Protein AF-A0A3M2AX68-F1 (afdb_monomer)

Nearest PDB structures (foldseek):
  5dsg-assembly3_B  TM=4.602E-01  e=1.885E+00  Homo sapiens
  5cxv-assembly1_A  TM=4.745E-01  e=4.794E+00  Homo sapiens

Secondary structure (DSSP, 8-state):
-HHHHHHHHHHHHHHGGGGG-S--HHHHHHHHHHHHHHHH-HHHHHHHHHTTHHHHHHHHHHHHIIIIIHHHIIIIIIHHH--PPPP-------SS-----HHHHTTTTGGG-

Structure (mmCIF, N/CA/C/O backbone):
data_AF-A0A3M2AX68-F1
#
_entry.id   AF-A0A3M2AX68-F1
#
loop_
_atom_site.group_PDB
_atom_site.id
_atom_site.type_symbol
_atom_site.label_atom_id
_atom_site.label_alt_id
_atom_site.label_comp_id
_atom_site.label_asym_id
_atom_site.label_entity_id
_atom_site.label_seq_id
_atom_site.pdbx_PDB_ins_code
_atom_site.Cartn_x
_atom_site.Cartn_y
_atom_site.Cartn_z
_atom_site.occupancy
_atom_site.B_iso_or_equiv
_atom_site.auth_seq_id
_atom_site.auth_comp_id
_atom_site.auth_asym_id
_atom_site.auth_atom_id
_atom_site.pdbx_PDB_model_num
ATOM 1 N N . MET A 1 1 ? -10.374 4.023 40.340 1.00 65.56 1 MET A N 1
ATOM 2 C CA . MET A 1 1 ? -9.749 4.718 39.189 1.00 65.56 1 MET A CA 1
ATOM 3 C C . MET A 1 1 ? -8.920 3.794 38.295 1.00 65.56 1 MET A C 1
ATOM 5 O O . MET A 1 1 ? -9.240 3.722 37.121 1.00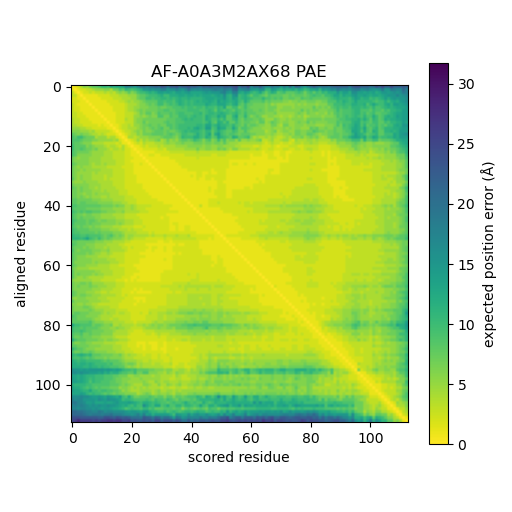 65.56 1 MET A O 1
ATOM 9 N N . LYS A 1 2 ? -7.939 3.021 38.803 1.00 83.31 2 LYS A N 1
ATOM 10 C CA . LYS A 1 2 ? -7.115 2.100 37.973 1.00 83.31 2 LYS A CA 1
ATOM 11 C C . LYS A 1 2 ? -7.924 1.149 37.069 1.00 83.31 2 LYS A C 1
ATOM 13 O O . LYS A 1 2 ? -7.587 0.991 35.906 1.00 83.31 2 LYS A O 1
ATOM 1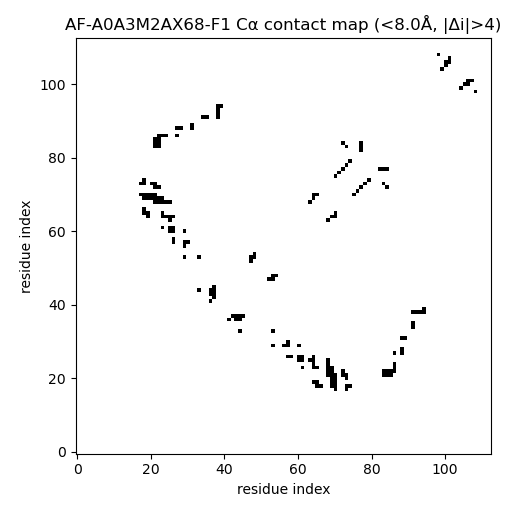8 N N . LYS A 1 3 ? -9.021 0.573 37.581 1.00 91.25 3 LYS A N 1
ATOM 19 C CA . LYS A 1 3 ? -9.912 -0.307 36.799 1.00 91.25 3 LYS A CA 1
ATOM 20 C C . LYS A 1 3 ? -10.620 0.417 35.646 1.00 91.25 3 LYS A C 1
ATOM 22 O O . LYS A 1 3 ? -10.792 -0.176 34.597 1.00 91.25 3 LYS A O 1
ATOM 27 N N . ILE A 1 4 ? -10.988 1.688 35.833 1.00 91.69 4 ILE A N 1
ATOM 28 C CA . ILE A 1 4 ? -11.642 2.508 34.799 1.00 91.69 4 ILE A CA 1
ATOM 29 C C . ILE A 1 4 ? -10.632 2.862 33.703 1.00 91.69 4 ILE A C 1
ATOM 31 O O . ILE A 1 4 ? -10.934 2.695 32.531 1.00 91.69 4 ILE A O 1
ATOM 35 N N . LEU A 1 5 ? -9.413 3.261 34.082 1.00 92.69 5 LEU A N 1
ATOM 36 C CA . LEU A 1 5 ? -8.315 3.506 33.137 1.00 92.69 5 LEU A CA 1
ATOM 37 C C . LEU A 1 5 ? -7.990 2.272 32.289 1.00 92.69 5 LEU A C 1
ATOM 39 O O . LEU A 1 5 ? -7.831 2.393 31.080 1.00 92.69 5 LEU A O 1
ATOM 43 N N . LEU A 1 6 ? -7.940 1.089 32.909 1.00 95.31 6 LEU A N 1
ATOM 44 C CA . LEU A 1 6 ? -7.731 -0.167 32.188 1.00 95.31 6 LEU A CA 1
ATOM 45 C C . LEU A 1 6 ? -8.857 -0.425 31.176 1.00 95.31 6 LEU A C 1
ATOM 47 O O . LEU A 1 6 ? -8.587 -0.793 30.042 1.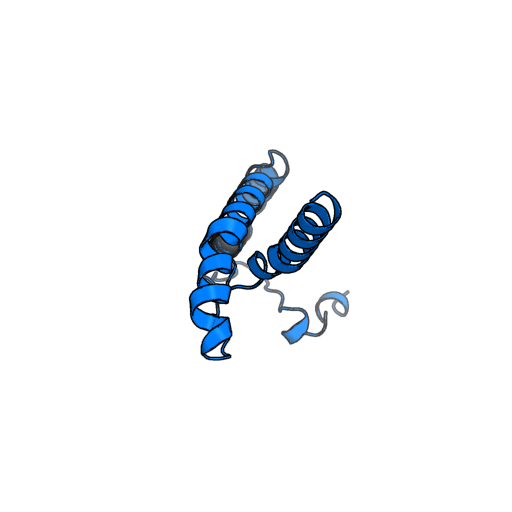00 95.31 6 LEU A O 1
ATOM 51 N N . LEU A 1 7 ? -10.111 -0.205 31.575 1.00 94.56 7 LEU A N 1
ATOM 52 C CA . LEU A 1 7 ? -11.279 -0.434 30.722 1.00 94.56 7 LEU A CA 1
ATOM 53 C C . LEU A 1 7 ? -11.297 0.518 29.520 1.00 94.56 7 LEU A C 1
ATOM 55 O O . LEU A 1 7 ? -11.534 0.081 28.399 1.00 94.56 7 LEU A O 1
ATOM 59 N N . VAL A 1 8 ? -10.968 1.794 29.737 1.00 93.56 8 VAL A N 1
ATOM 60 C CA . VAL A 1 8 ? -10.816 2.784 28.659 1.00 93.56 8 VAL A CA 1
ATOM 61 C C . VAL A 1 8 ? -9.684 2.392 27.709 1.00 93.56 8 VAL A C 1
ATOM 63 O O . VAL A 1 8 ? -9.876 2.434 26.499 1.00 93.56 8 VAL A O 1
ATOM 66 N N . ALA A 1 9 ? -8.534 1.955 28.231 1.00 92.19 9 ALA A N 1
ATOM 67 C CA . ALA A 1 9 ? -7.415 1.513 27.401 1.00 92.19 9 ALA A CA 1
ATOM 68 C C . ALA A 1 9 ? -7.764 0.272 26.560 1.00 92.19 9 ALA A C 1
ATOM 70 O O . ALA A 1 9 ? -7.426 0.221 25.382 1.00 92.19 9 ALA A O 1
ATOM 71 N N . VAL A 1 10 ? -8.480 -0.699 27.138 1.00 92.69 10 VAL A N 1
ATOM 72 C CA . VAL A 1 10 ? -8.948 -1.891 26.414 1.00 92.69 10 VAL A CA 1
ATOM 73 C C . VAL A 1 10 ? -9.945 -1.508 25.323 1.00 92.69 10 VAL A C 1
ATOM 75 O O . VAL A 1 10 ? -9.799 -1.967 24.197 1.00 92.69 10 VAL A O 1
ATOM 78 N N . MET A 1 11 ? -10.920 -0.640 25.609 1.00 90.12 11 MET A N 1
ATOM 79 C CA . MET A 1 11 ? -11.868 -0.196 24.581 1.00 90.12 11 MET A CA 1
ATOM 80 C C . MET A 1 11 ? -11.177 0.582 23.460 1.00 90.12 11 MET A C 1
ATOM 82 O O . MET A 1 11 ? -11.452 0.321 22.295 1.00 90.12 11 MET A O 1
ATOM 86 N N . ALA A 1 12 ? -10.244 1.479 23.785 1.00 86.75 12 ALA A N 1
ATOM 87 C CA . ALA A 1 12 ? -9.460 2.183 22.774 1.00 86.75 12 ALA A CA 1
ATOM 88 C C . ALA A 1 12 ? -8.664 1.199 21.899 1.00 86.75 12 ALA A C 1
ATOM 90 O O . ALA A 1 12 ? -8.707 1.297 20.677 1.00 86.75 12 ALA A O 1
ATOM 91 N N . ALA A 1 13 ? -8.015 0.199 22.503 1.00 87.25 13 ALA A N 1
ATOM 92 C CA . ALA A 1 13 ? -7.277 -0.830 21.771 1.00 87.25 13 ALA A CA 1
ATOM 93 C C . ALA A 1 13 ? -8.170 -1.686 20.857 1.00 87.25 13 ALA A C 1
ATOM 95 O O . ALA A 1 13 ? -7.725 -2.087 19.788 1.00 87.25 13 ALA A O 1
ATOM 96 N N . LEU A 1 14 ? -9.419 -1.947 21.253 1.00 87.12 14 LEU A N 1
ATOM 97 C CA . LEU A 1 14 ? -10.387 -2.692 20.442 1.00 87.12 14 LEU A CA 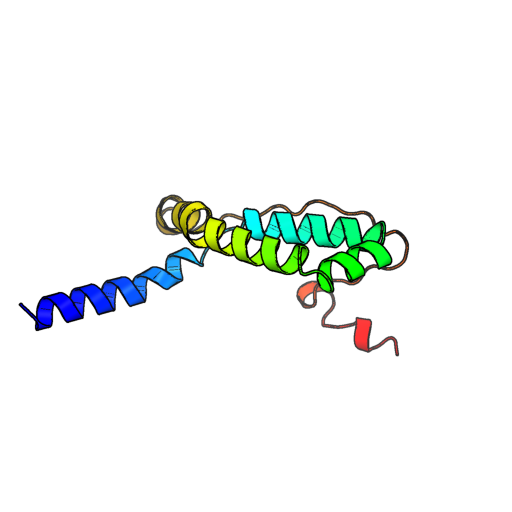1
ATOM 98 C C . LEU A 1 14 ? -10.972 -1.864 19.290 1.00 87.12 14 LEU A C 1
ATOM 100 O O . LEU A 1 14 ? -11.428 -2.444 18.310 1.00 87.12 14 LEU A O 1
ATOM 104 N N . LEU A 1 15 ? -10.959 -0.533 19.399 1.00 85.62 15 LEU A N 1
ATOM 105 C CA . LEU A 1 15 ? -11.476 0.368 18.369 1.00 85.62 15 LEU A CA 1
ATOM 106 C C . LEU A 1 15 ? -10.404 0.767 17.352 1.00 85.62 15 LEU A C 1
ATOM 108 O O . LEU A 1 15 ? -10.742 0.979 16.196 1.00 85.62 15 LEU A O 1
ATOM 112 N N . LEU A 1 16 ? -9.122 0.806 17.724 1.00 81.44 16 LEU A N 1
ATOM 113 C CA . LEU A 1 16 ? -8.029 1.141 16.797 1.00 81.44 16 LEU A CA 1
ATOM 114 C C . LEU A 1 16 ? -8.018 0.322 15.485 1.00 81.44 16 LEU A C 1
ATOM 116 O O . LEU A 1 16 ? -7.787 0.929 14.443 1.00 81.44 16 LEU A O 1
ATOM 120 N N . PRO A 1 17 ? -8.300 -0.999 15.466 1.00 82.31 17 PRO A N 1
ATOM 121 C CA . PRO A 1 17 ? -8.313 -1.779 14.227 1.00 82.31 17 PRO A CA 1
ATOM 122 C C . PRO A 1 17 ? -9.364 -1.333 13.207 1.00 82.31 17 PRO A C 1
ATOM 124 O O . PRO A 1 17 ? -9.192 -1.583 12.022 1.00 82.31 17 PRO A O 1
ATOM 127 N N . SER A 1 18 ? -10.441 -0.670 13.635 1.00 81.25 18 SER A N 1
ATOM 128 C CA . SER A 1 18 ? -11.456 -0.144 12.709 1.00 81.25 18 SER A CA 1
ATOM 129 C C . SER A 1 18 ? -10.926 0.981 11.819 1.00 81.25 18 SER A C 1
ATOM 131 O O . SER A 1 18 ? -11.425 1.173 10.721 1.00 81.25 18 SER A O 1
ATOM 133 N N . CYS A 1 19 ? -9.875 1.680 12.256 1.00 84.12 19 CYS A N 1
ATOM 134 C CA . CYS A 1 19 ? -9.183 2.661 11.433 1.00 84.12 19 CYS A CA 1
ATOM 135 C C . CYS A 1 19 ? -8.335 2.001 10.337 1.00 84.12 19 CYS A C 1
ATOM 137 O O . CYS A 1 19 ? -7.758 2.701 9.529 1.00 84.12 19 CYS A O 1
ATOM 139 N N . ALA A 1 20 ? -8.230 0.669 10.315 1.00 88.75 20 ALA A N 1
ATOM 140 C CA . ALA A 1 20 ? -7.656 -0.085 9.206 1.00 88.75 20 ALA A CA 1
ATOM 141 C C . ALA A 1 20 ? -8.737 -0.648 8.264 1.00 88.75 20 ALA A C 1
ATOM 143 O O . ALA A 1 20 ? -8.433 -1.503 7.439 1.00 88.75 20 ALA A O 1
ATOM 144 N N . ALA A 1 21 ? -10.002 -0.246 8.414 1.00 90.88 21 ALA A N 1
ATOM 145 C CA . ALA A 1 21 ? -11.058 -0.558 7.461 1.00 90.88 21 ALA A CA 1
ATOM 146 C C . ALA A 1 21 ? -11.296 0.670 6.581 1.00 90.88 21 ALA A C 1
ATOM 148 O O . ALA A 1 21 ? -11.539 1.750 7.107 1.00 90.88 21 ALA A O 1
ATOM 149 N N . GLY A 1 22 ? -11.236 0.519 5.260 1.00 92.75 22 GLY A N 1
ATOM 150 C CA . GLY A 1 22 ? -11.484 1.635 4.357 1.00 92.75 22 GLY A CA 1
ATOM 151 C C . GLY A 1 22 ? -10.937 1.426 2.947 1.00 92.75 22 GLY A C 1
ATOM 152 O O . GLY A 1 22 ? -10.559 0.310 2.562 1.00 92.75 22 GLY A O 1
ATOM 153 N N . PRO A 1 23 ? -10.933 2.495 2.135 1.00 95.56 23 PRO A N 1
ATOM 154 C CA . PRO A 1 23 ? -10.473 2.437 0.761 1.00 95.56 23 PRO A CA 1
ATOM 155 C C . PRO A 1 23 ? -8.945 2.428 0.623 1.00 95.56 23 PRO A C 1
ATOM 157 O O . PRO A 1 23 ? -8.487 2.229 -0.500 1.00 95.56 23 PRO A O 1
ATOM 160 N N . HIS A 1 24 ? -8.155 2.627 1.686 1.00 97.44 24 HIS A N 1
ATOM 161 C CA . HIS A 1 24 ? -6.684 2.606 1.641 1.00 97.44 24 HIS A CA 1
ATOM 162 C C . HIS A 1 24 ? -6.104 3.436 0.484 1.00 97.44 24 HIS A C 1
ATOM 164 O O . HIS A 1 24 ? -5.260 2.967 -0.287 1.00 97.44 24 HIS A O 1
ATOM 170 N N . GLN A 1 25 ? -6.657 4.631 0.273 1.00 97.50 25 GLN A N 1
ATOM 171 C CA . GLN A 1 25 ? -6.442 5.401 -0.948 1.00 97.50 25 GLN A CA 1
ATOM 172 C C . GLN A 1 25 ? -4.957 5.685 -1.192 1.00 97.50 25 GLN A C 1
ATOM 174 O O . GLN A 1 25 ? -4.489 5.576 -2.326 1.00 97.50 25 GLN A O 1
ATOM 179 N N . LEU A 1 26 ? -4.209 6.055 -0.151 1.00 97.94 26 LEU A N 1
ATOM 180 C CA . LEU A 1 26 ? -2.800 6.410 -0.282 1.00 97.94 26 LEU A CA 1
ATOM 181 C C . LEU A 1 26 ? -1.967 5.181 -0.632 1.00 97.94 26 LEU A C 1
ATOM 183 O O . LEU A 1 26 ? -1.166 5.230 -1.563 1.00 97.94 26 LEU A O 1
ATOM 187 N N . GLN A 1 27 ? -2.152 4.076 0.086 1.00 98.00 27 GLN A N 1
ATOM 188 C CA . GLN A 1 27 ? -1.397 2.852 -0.140 1.00 98.00 27 GLN A CA 1
ATOM 189 C C . GLN A 1 27 ? -1.703 2.277 -1.523 1.00 98.00 27 GLN A C 1
ATOM 191 O O . GLN A 1 27 ? -0.768 1.939 -2.245 1.00 98.00 27 GLN A O 1
ATOM 196 N N . ARG A 1 28 ? -2.978 2.246 -1.933 1.00 97.94 28 ARG A N 1
ATOM 197 C CA . ARG A 1 28 ? -3.370 1.774 -3.270 1.00 97.94 28 ARG A CA 1
ATOM 198 C C . ARG A 1 28 ? -2.846 2.679 -4.386 1.00 97.94 28 ARG A C 1
ATOM 200 O O . ARG A 1 28 ? -2.484 2.180 -5.441 1.00 97.94 28 ARG A O 1
ATOM 207 N N . THR A 1 29 ? -2.704 3.983 -4.135 1.00 98.31 29 THR A N 1
ATOM 208 C CA . THR A 1 29 ? -2.017 4.896 -5.068 1.00 98.31 29 THR A CA 1
ATOM 209 C C . THR A 1 29 ? -0.538 4.526 -5.225 1.00 98.31 29 THR A C 1
ATOM 211 O O . THR A 1 29 ? -0.000 4.565 -6.329 1.00 98.31 29 THR A O 1
ATOM 214 N N . VAL A 1 30 ? 0.141 4.150 -4.134 1.00 98.31 30 VAL A N 1
ATOM 215 C CA . VAL A 1 30 ? 1.527 3.661 -4.209 1.00 98.31 30 VAL A CA 1
ATOM 216 C C . VAL A 1 30 ? 1.595 2.312 -4.930 1.00 98.31 30 VAL A C 1
ATOM 218 O O . VAL A 1 30 ? 2.540 2.097 -5.683 1.00 98.31 30 VAL A O 1
ATOM 221 N N . ASP A 1 31 ? 0.617 1.424 -4.733 1.00 97.88 31 ASP A N 1
ATOM 222 C CA . ASP A 1 31 ? 0.525 0.154 -5.465 1.00 97.88 31 ASP A CA 1
ATOM 223 C C . ASP A 1 31 ? 0.329 0.372 -6.975 1.00 97.88 31 ASP A C 1
ATOM 225 O O . ASP A 1 31 ? 0.984 -0.296 -7.773 1.00 97.88 31 ASP A O 1
ATOM 229 N N . ASP A 1 32 ? -0.500 1.339 -7.373 1.00 97.94 32 ASP A N 1
ATOM 230 C CA . ASP A 1 32 ? -0.712 1.696 -8.781 1.00 97.94 32 ASP A CA 1
ATOM 231 C C . ASP A 1 32 ? 0.559 2.276 -9.421 1.00 97.94 32 ASP A C 1
ATOM 233 O O . ASP A 1 32 ? 0.932 1.879 -10.524 1.00 97.94 32 ASP A O 1
ATOM 237 N N . TRP A 1 33 ? 1.271 3.161 -8.711 1.00 98.00 33 TRP A N 1
ATOM 238 C CA . TRP A 1 33 ? 2.564 3.694 -9.162 1.00 98.00 33 TRP A CA 1
ATOM 239 C C . TRP A 1 33 ? 3.635 2.603 -9.289 1.00 98.00 33 TRP A C 1
ATOM 241 O O . TRP A 1 33 ? 4.399 2.575 -10.253 1.00 98.00 33 TRP A O 1
ATOM 251 N N . ASP A 1 34 ? 3.702 1.699 -8.313 1.00 98.25 34 ASP A N 1
ATOM 252 C CA . ASP A 1 34 ? 4.599 0.545 -8.324 1.00 98.25 34 ASP A CA 1
ATOM 253 C C . ASP A 1 34 ? 4.314 -0.364 -9.533 1.00 98.25 34 ASP A C 1
ATOM 255 O O . ASP A 1 34 ? 5.238 -0.738 -10.259 1.00 98.25 34 ASP A O 1
ATOM 259 N N . HIS A 1 35 ? 3.034 -0.644 -9.801 1.00 96.94 35 HIS A N 1
ATOM 260 C CA . HIS A 1 35 ? 2.590 -1.429 -10.951 1.00 96.94 35 HIS A CA 1
ATOM 261 C C . HIS A 1 35 ? 2.939 -0.763 -12.289 1.00 96.94 35 HIS A C 1
ATOM 263 O O . HIS A 1 35 ? 3.541 -1.413 -13.144 1.00 96.94 35 HIS A O 1
ATOM 269 N N . GLU A 1 36 ? 2.625 0.524 -12.458 1.00 97.44 36 GLU A N 1
ATOM 270 C CA . GLU A 1 36 ? 2.986 1.302 -13.652 1.00 97.44 36 GLU A CA 1
ATOM 271 C C . GLU A 1 36 ? 4.501 1.263 -13.892 1.00 97.44 36 GLU A C 1
ATOM 273 O O . GLU A 1 36 ? 4.965 0.888 -14.970 1.00 97.44 36 GLU A O 1
ATOM 278 N N . LEU A 1 37 ? 5.292 1.537 -12.849 1.00 97.56 37 LEU A N 1
ATOM 279 C CA . LEU A 1 37 ? 6.748 1.514 -12.936 1.00 97.56 37 LEU A CA 1
ATOM 280 C C . LEU A 1 37 ? 7.291 0.128 -13.303 1.00 97.56 37 LEU A C 1
ATOM 282 O O . LEU A 1 37 ? 8.287 0.029 -14.020 1.00 97.56 37 LEU A O 1
ATOM 286 N N . TYR A 1 38 ? 6.678 -0.940 -12.793 1.00 96.88 38 TYR A N 1
ATOM 287 C CA . TYR A 1 38 ? 7.074 -2.306 -13.117 1.00 96.88 38 TYR A CA 1
ATOM 288 C C . TYR A 1 38 ? 6.810 -2.648 -14.588 1.00 96.88 38 TYR A C 1
ATOM 290 O O . TYR A 1 38 ? 7.673 -3.247 -15.232 1.00 96.88 38 TYR A O 1
ATOM 298 N N . VAL A 1 39 ? 5.654 -2.240 -15.120 1.00 96.88 39 VAL A N 1
ATOM 299 C CA . VAL A 1 39 ? 5.275 -2.456 -16.526 1.00 96.88 39 VAL A CA 1
ATOM 300 C C . VAL A 1 39 ? 6.183 -1.675 -17.481 1.00 96.88 39 VAL A C 1
ATOM 302 O O . VAL A 1 39 ? 6.595 -2.217 -18.511 1.00 96.88 39 VAL A O 1
ATOM 305 N N . ASP A 1 40 ? 6.542 -0.442 -17.121 1.00 96.56 40 ASP A N 1
ATOM 306 C CA . ASP A 1 40 ? 7.373 0.432 -17.953 1.00 96.56 40 ASP A CA 1
ATOM 307 C C . ASP A 1 40 ? 8.876 0.126 -17.844 1.00 96.56 40 ASP A C 1
ATOM 309 O O . ASP A 1 40 ? 9.618 0.209 -18.827 1.00 96.56 40 ASP A O 1
ATOM 313 N N . SER A 1 41 ? 9.364 -0.189 -16.639 1.00 96.81 41 SER A N 1
ATOM 314 C CA . SER A 1 41 ? 10.791 -0.378 -16.361 1.00 96.81 41 SER A CA 1
ATOM 315 C C . SER A 1 41 ? 11.031 -1.324 -15.173 1.00 96.81 41 SER A C 1
ATOM 317 O O . SER A 1 41 ? 11.340 -0.884 -14.057 1.00 96.81 41 SER A O 1
ATOM 319 N N . PRO A 1 42 ? 10.994 -2.652 -15.397 1.00 96.69 42 PRO A N 1
ATOM 320 C CA . PRO A 1 42 ? 11.113 -3.637 -14.320 1.00 96.69 42 PRO A CA 1
ATOM 321 C C . PRO A 1 42 ? 12.470 -3.580 -13.602 1.00 96.69 42 PRO A C 1
ATOM 323 O O . PRO A 1 42 ? 12.557 -3.851 -12.405 1.00 96.69 42 PRO A O 1
ATOM 326 N N . LEU A 1 43 ? 13.543 -3.180 -14.301 1.00 97.38 43 LEU A N 1
ATOM 327 C CA . LEU A 1 43 ? 14.861 -2.995 -13.683 1.00 97.38 43 LEU A CA 1
ATOM 328 C C . LEU A 1 43 ? 14.872 -1.816 -12.705 1.00 97.38 43 LEU A C 1
ATOM 330 O O . LEU A 1 43 ? 15.423 -1.942 -11.612 1.00 97.38 43 LEU A O 1
ATOM 334 N N . LEU A 1 44 ? 14.267 -0.682 -13.076 1.00 97.94 44 LEU A N 1
ATOM 335 C CA . LEU A 1 44 ? 14.182 0.478 -12.191 1.00 97.94 44 LEU A CA 1
ATOM 336 C C . LEU A 1 44 ? 13.295 0.170 -10.985 1.00 97.94 44 LEU A C 1
ATOM 338 O O . LEU A 1 44 ? 13.701 0.446 -9.858 1.00 97.94 44 LEU A O 1
ATOM 342 N N . ASN A 1 45 ? 12.140 -0.461 -11.215 1.00 98.12 45 ASN A N 1
ATOM 343 C CA . ASN A 1 45 ? 11.274 -0.941 -10.145 1.00 98.12 45 ASN A CA 1
ATOM 344 C C . ASN A 1 45 ? 12.057 -1.818 -9.148 1.00 98.12 45 ASN A C 1
ATOM 346 O O . ASN A 1 45 ? 12.092 -1.519 -7.954 1.00 98.12 45 ASN A O 1
ATOM 350 N N . GLY A 1 46 ? 12.807 -2.811 -9.641 1.00 97.94 46 GLY A N 1
ATOM 351 C CA . GLY A 1 46 ? 13.648 -3.669 -8.803 1.00 97.94 46 GLY A CA 1
ATOM 352 C C . GLY A 1 46 ? 14.697 -2.900 -7.987 1.00 97.94 46 GLY A C 1
ATOM 353 O O . GLY A 1 46 ? 14.896 -3.186 -6.805 1.00 97.94 46 GLY A O 1
ATOM 354 N N . VAL A 1 47 ? 15.335 -1.877 -8.566 1.00 98.38 47 VAL A N 1
ATOM 355 C CA . VAL A 1 47 ? 16.281 -1.008 -7.839 1.00 98.38 47 VAL A CA 1
ATOM 356 C C . VAL A 1 47 ? 15.593 -0.255 -6.695 1.00 98.38 47 VAL A C 1
ATOM 358 O O . VAL A 1 47 ? 16.181 -0.145 -5.620 1.00 98.38 47 VAL A O 1
ATOM 361 N N . LEU A 1 48 ? 14.354 0.214 -6.883 1.00 97.81 48 LEU A N 1
ATOM 362 C CA . LEU A 1 48 ? 13.561 0.906 -5.851 1.00 97.81 48 LEU A CA 1
ATOM 363 C C . LEU A 1 48 ? 12.969 -0.023 -4.775 1.00 97.81 48 LEU A C 1
ATOM 365 O O . LEU A 1 48 ? 12.402 0.451 -3.784 1.00 97.81 48 LEU A O 1
ATOM 369 N N . TYR A 1 49 ? 13.112 -1.334 -4.951 1.00 97.75 49 TYR A N 1
ATOM 370 C CA . TYR A 1 49 ? 12.909 -2.324 -3.898 1.00 97.75 49 TYR A CA 1
ATOM 371 C C . TYR A 1 49 ? 14.210 -2.650 -3.151 1.00 97.75 49 TYR A C 1
ATOM 373 O O . TYR A 1 49 ? 14.177 -2.837 -1.935 1.00 97.75 49 TYR A O 1
ATOM 381 N N . VAL A 1 50 ? 15.359 -2.682 -3.841 1.00 97.62 50 VAL A N 1
ATOM 382 C CA . VAL A 1 50 ? 16.684 -2.875 -3.213 1.00 97.62 50 VAL A CA 1
ATOM 383 C C . VAL A 1 50 ? 17.065 -1.673 -2.348 1.00 97.62 50 VAL A C 1
ATOM 385 O O . VAL A 1 50 ? 17.455 -1.833 -1.192 1.00 97.62 50 VAL A O 1
ATOM 388 N N . ILE A 1 51 ? 16.946 -0.465 -2.900 1.00 97.06 51 ILE A N 1
ATOM 389 C CA . ILE A 1 51 ? 16.938 0.781 -2.137 1.00 97.06 51 ILE A CA 1
ATOM 390 C C . ILE A 1 51 ? 15.472 0.988 -1.779 1.00 97.06 51 ILE A C 1
ATOM 392 O O . ILE A 1 51 ? 14.728 1.296 -2.697 1.00 97.06 51 ILE A O 1
ATOM 396 N N . PRO A 1 52 ? 15.035 0.808 -0.521 1.00 96.31 52 PRO A N 1
ATOM 397 C CA . PRO A 1 52 ? 13.643 0.506 -0.167 1.00 96.31 52 PRO A CA 1
ATOM 398 C C . PRO A 1 52 ? 12.687 1.711 -0.272 1.00 96.31 52 PRO A C 1
ATOM 400 O O . PRO A 1 52 ? 11.926 1.994 0.648 1.00 96.31 52 PRO A O 1
ATOM 403 N N . VAL A 1 53 ? 12.697 2.422 -1.397 1.00 98.19 53 VAL A N 1
ATOM 404 C CA . VAL A 1 53 ? 11.857 3.585 -1.685 1.00 98.19 53 VAL A CA 1
ATOM 405 C C . VAL A 1 53 ? 10.395 3.165 -1.759 1.00 98.19 53 VAL A C 1
ATOM 407 O O . VAL A 1 53 ? 9.574 3.759 -1.064 1.00 98.19 53 VAL A O 1
ATOM 410 N N . ILE A 1 54 ? 10.076 2.118 -2.531 1.00 97.81 54 ILE A N 1
ATOM 411 C CA . ILE A 1 54 ? 8.699 1.617 -2.656 1.00 97.81 54 ILE A CA 1
ATOM 412 C C . ILE A 1 54 ? 8.183 1.092 -1.303 1.00 97.81 54 ILE A C 1
ATOM 414 O O . ILE A 1 54 ? 7.130 1.557 -0.865 1.00 97.81 54 ILE A O 1
ATOM 418 N N . PRO A 1 55 ? 8.912 0.223 -0.564 1.00 97.94 55 PRO A N 1
ATOM 419 C CA . PRO A 1 55 ? 8.500 -0.185 0.779 1.00 97.94 55 PRO A CA 1
ATOM 420 C C . PRO A 1 55 ? 8.258 0.987 1.737 1.00 97.94 55 PRO A C 1
ATOM 422 O O . PRO A 1 55 ? 7.234 1.018 2.416 1.00 97.94 55 PRO A O 1
ATOM 425 N N . ILE A 1 56 ? 9.167 1.969 1.790 1.00 98.44 56 ILE A N 1
ATOM 426 C CA . ILE A 1 56 ? 9.015 3.138 2.669 1.00 98.44 56 ILE A CA 1
ATOM 427 C C . ILE A 1 56 ? 7.782 3.957 2.273 1.00 98.44 56 ILE A C 1
ATOM 429 O O . ILE A 1 56 ? 7.020 4.357 3.154 1.00 98.44 56 ILE A O 1
ATOM 433 N N . ALA A 1 57 ? 7.558 4.175 0.974 1.00 98.38 57 ALA A N 1
ATOM 434 C CA . ALA A 1 57 ? 6.380 4.875 0.476 1.00 98.38 57 ALA A CA 1
ATOM 435 C C . ALA A 1 57 ? 5.087 4.144 0.867 1.00 98.38 57 ALA A C 1
ATOM 437 O O . ALA A 1 57 ? 4.184 4.779 1.408 1.00 98.38 57 ALA A O 1
ATOM 438 N N . LYS A 1 58 ? 5.028 2.814 0.695 1.00 97.88 58 LYS A N 1
ATOM 439 C CA . LYS A 1 58 ? 3.872 1.996 1.104 1.00 97.88 58 LYS A CA 1
ATOM 440 C C . LYS A 1 58 ? 3.607 2.097 2.605 1.00 97.88 58 LYS A C 1
ATOM 442 O O . LYS A 1 58 ? 2.467 2.309 3.002 1.00 97.88 58 LYS A O 1
ATOM 447 N N . TYR A 1 59 ? 4.640 2.013 3.447 1.00 97.88 59 TYR A N 1
ATOM 448 C CA . TYR A 1 59 ? 4.475 2.148 4.900 1.00 97.88 59 TYR A CA 1
ATOM 449 C C . TYR A 1 59 ? 3.996 3.541 5.319 1.00 97.88 59 TYR A C 1
ATOM 451 O O . TYR A 1 59 ? 3.108 3.655 6.162 1.00 97.88 59 TYR A O 1
ATOM 459 N N . ALA A 1 60 ? 4.569 4.601 4.748 1.00 98.12 60 ALA A N 1
ATOM 460 C CA . ALA A 1 60 ? 4.14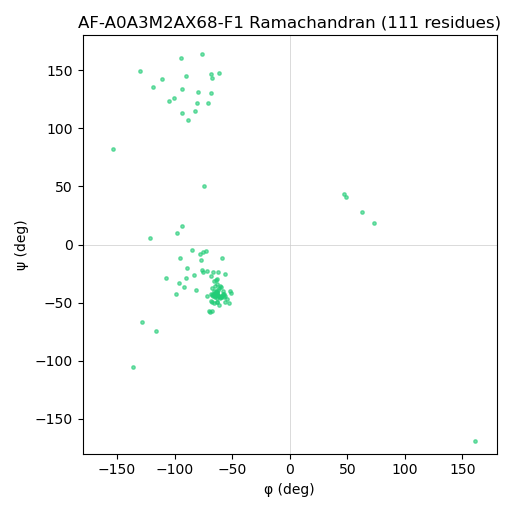6 5.967 5.042 1.00 98.12 60 ALA A CA 1
ATOM 461 C C . ALA A 1 60 ? 2.695 6.213 4.597 1.00 98.12 60 ALA A C 1
ATOM 463 O O . ALA A 1 60 ? 1.916 6.813 5.339 1.00 98.12 60 ALA A O 1
ATOM 464 N N . ALA A 1 61 ? 2.326 5.700 3.422 1.00 98.00 61 ALA A N 1
ATOM 465 C CA . ALA A 1 61 ? 0.973 5.764 2.893 1.00 98.00 61 ALA A CA 1
ATOM 466 C C . ALA A 1 61 ? -0.024 5.001 3.776 1.00 98.00 61 ALA A C 1
ATOM 468 O O . ALA A 1 61 ? -1.032 5.579 4.165 1.00 98.00 61 ALA A O 1
ATOM 469 N N . ALA A 1 62 ? 0.307 3.778 4.201 1.00 96.75 62 ALA A N 1
ATOM 470 C CA . ALA A 1 62 ? -0.525 2.981 5.103 1.00 96.75 62 ALA A CA 1
ATOM 471 C C . ALA A 1 62 ? -0.764 3.670 6.460 1.00 96.75 62 ALA A C 1
ATOM 473 O O . ALA A 1 62 ? -1.856 3.590 7.016 1.00 96.75 62 ALA A O 1
ATOM 474 N N . ILE A 1 63 ? 0.235 4.383 7.000 1.00 96.56 63 ILE A N 1
ATOM 475 C CA . ILE A 1 63 ? 0.054 5.202 8.213 1.00 96.56 63 ILE A CA 1
ATOM 476 C C . ILE A 1 63 ? -0.925 6.352 7.948 1.00 96.56 63 ILE A C 1
ATOM 478 O O . ILE A 1 63 ? -1.773 6.643 8.792 1.00 96.56 63 ILE A O 1
ATOM 482 N N . GLY A 1 64 ? -0.804 7.015 6.796 1.00 96.44 64 GLY A N 1
ATOM 483 C CA . GLY A 1 64 ? -1.724 8.074 6.385 1.00 96.44 64 GLY A CA 1
ATOM 484 C C . GLY A 1 64 ? -3.152 7.563 6.199 1.00 96.44 64 GLY A C 1
ATOM 485 O O . GLY A 1 64 ? -4.088 8.199 6.681 1.00 96.44 64 GLY A O 1
ATOM 486 N N . ASP A 1 65 ? -3.314 6.399 5.573 1.00 97.06 65 ASP A N 1
ATOM 487 C CA . ASP A 1 65 ? -4.613 5.755 5.413 1.00 97.06 65 ASP A CA 1
ATOM 488 C C . ASP A 1 65 ? -5.221 5.435 6.775 1.00 97.06 65 ASP A C 1
ATOM 490 O O . ASP A 1 65 ? -6.305 5.925 7.083 1.00 97.06 65 ASP A O 1
ATOM 494 N N . PHE A 1 66 ? -4.463 4.759 7.642 1.00 95.62 66 PHE A N 1
ATOM 495 C CA . PHE A 1 66 ? -4.916 4.394 8.979 1.00 95.62 66 PHE A CA 1
ATOM 496 C C . PHE A 1 66 ? -5.367 5.603 9.809 1.00 95.62 66 PHE A C 1
ATOM 498 O O . PHE A 1 66 ? -6.374 5.556 10.510 1.00 95.62 66 PHE A O 1
ATOM 505 N N . LEU A 1 67 ? -4.608 6.701 9.784 1.00 93.81 67 LEU A N 1
ATOM 506 C CA . LEU A 1 67 ? -4.893 7.858 10.638 1.00 93.81 67 LEU A CA 1
ATOM 507 C C . LEU A 1 67 ? -5.957 8.795 10.064 1.00 93.81 67 LEU A C 1
ATOM 509 O O . LEU A 1 67 ? -6.568 9.540 10.832 1.00 93.81 67 LEU A O 1
ATOM 513 N N . ILE A 1 68 ? -6.125 8.818 8.741 1.00 94.12 68 ILE A N 1
ATOM 514 C CA . ILE A 1 68 ? -6.896 9.856 8.055 1.00 94.12 68 ILE A CA 1
ATOM 515 C C . ILE A 1 68 ? -7.940 9.232 7.139 1.00 94.12 68 ILE A C 1
ATOM 517 O O . ILE A 1 68 ? -9.126 9.410 7.397 1.00 94.12 68 ILE A O 1
ATOM 521 N N . VAL A 1 69 ? -7.522 8.543 6.076 1.00 94.62 69 VAL A N 1
ATOM 522 C CA . VAL A 1 69 ? -8.437 8.126 5.001 1.00 94.62 69 VAL A CA 1
ATOM 523 C C . VAL A 1 69 ? -9.420 7.076 5.500 1.00 94.62 69 VAL A C 1
ATOM 525 O O . VAL A 1 69 ? -10.625 7.297 5.468 1.00 94.62 69 VAL A O 1
ATOM 528 N N . ASP A 1 70 ? -8.909 5.967 6.021 1.00 95.62 70 ASP A N 1
ATOM 529 C CA . ASP A 1 70 ? -9.713 4.842 6.488 1.00 95.62 70 ASP A CA 1
ATOM 530 C C . ASP A 1 70 ? -10.512 5.228 7.730 1.00 95.62 70 ASP A C 1
ATOM 532 O O . ASP A 1 70 ? -11.708 4.963 7.819 1.00 95.62 70 ASP A O 1
ATOM 536 N N . ALA A 1 71 ? -9.879 5.948 8.663 1.00 92.75 71 ALA A N 1
ATOM 537 C CA . ALA A 1 71 ? -10.565 6.472 9.836 1.00 92.75 71 ALA A CA 1
ATOM 538 C C . ALA A 1 71 ? -11.757 7.363 9.451 1.00 92.75 71 ALA A C 1
ATOM 540 O O . ALA A 1 71 ? -12.814 7.250 10.068 1.00 92.75 71 ALA A O 1
ATOM 541 N N . TYR A 1 72 ? -11.606 8.228 8.444 1.00 93.25 72 TYR A N 1
ATOM 542 C CA . TYR A 1 72 ? -12.692 9.072 7.956 1.00 93.25 72 TYR A CA 1
ATOM 543 C C . TYR A 1 72 ? -13.763 8.249 7.235 1.00 93.25 72 TYR A C 1
ATOM 545 O O . TYR A 1 72 ? -14.911 8.254 7.675 1.00 93.25 72 TYR A O 1
ATOM 553 N N . SER A 1 73 ? -13.397 7.516 6.181 1.00 94.69 73 SER A N 1
ATOM 554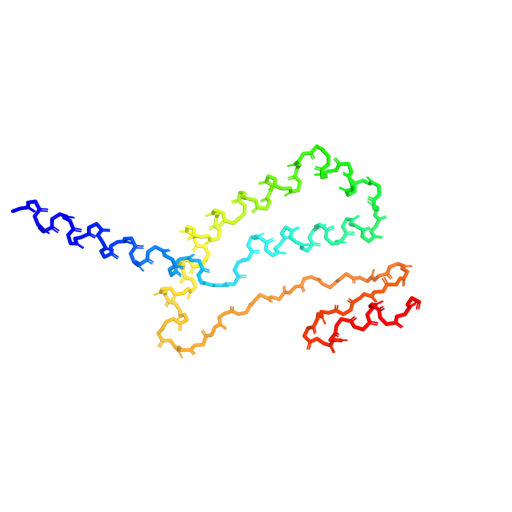 C CA . SER A 1 73 ? -14.351 6.754 5.368 1.00 94.69 73 SER A CA 1
ATOM 555 C C . SER A 1 73 ? -15.141 5.760 6.215 1.00 94.69 73 SER A C 1
ATOM 557 O O . SER A 1 73 ? -16.364 5.735 6.144 1.00 94.69 73 SER A O 1
ATOM 559 N N . PHE A 1 74 ? -14.485 5.016 7.109 1.00 94.56 74 PHE A N 1
ATOM 560 C CA . PHE A 1 74 ? -15.188 4.060 7.956 1.00 94.56 74 PHE A CA 1
ATOM 561 C C . PHE A 1 74 ? -16.073 4.735 9.005 1.00 94.56 74 PHE A C 1
ATOM 563 O O . PHE A 1 74 ? -17.275 4.478 9.056 1.00 94.56 74 PHE A O 1
ATOM 570 N N . TRP A 1 75 ? -15.506 5.590 9.865 1.00 92.44 75 TRP A N 1
ATOM 571 C CA . TRP A 1 75 ? -16.246 6.108 11.021 1.00 92.44 75 TRP A CA 1
ATOM 572 C C . TRP A 1 75 ? -17.257 7.190 10.683 1.00 92.44 75 TRP A C 1
ATOM 574 O O . TRP A 1 75 ? -18.143 7.437 11.502 1.00 92.44 75 TRP A O 1
ATOM 584 N N . ILE A 1 76 ? -17.110 7.876 9.552 1.00 92.62 76 ILE A N 1
ATOM 585 C CA . ILE A 1 76 ? -17.948 9.023 9.195 1.00 92.62 76 ILE A CA 1
ATOM 586 C C . ILE A 1 76 ? -18.935 8.678 8.078 1.00 92.62 76 ILE A C 1
ATOM 588 O O . ILE A 1 76 ? -20.028 9.243 8.076 1.00 92.62 76 ILE A O 1
ATOM 592 N N . GLU A 1 77 ? -18.614 7.732 7.194 1.00 92.81 77 GLU A N 1
ATOM 593 C CA . GLU A 1 77 ? -19.455 7.388 6.040 1.00 92.81 77 GLU A CA 1
ATOM 594 C C . GLU A 1 77 ? -19.963 5.941 6.137 1.00 92.81 77 GLU A C 1
ATOM 596 O O . GLU A 1 77 ? -21.116 5.720 6.528 1.00 92.81 77 GLU A O 1
ATOM 601 N N . ASP A 1 78 ? -19.087 4.967 5.885 1.00 93.62 78 ASP A N 1
ATOM 602 C CA . ASP A 1 78 ? -19.436 3.564 5.632 1.00 93.62 78 ASP A CA 1
ATOM 603 C C . ASP A 1 78 ? -20.178 2.896 6.805 1.00 93.62 78 ASP A C 1
ATOM 605 O O . ASP A 1 78 ? -21.078 2.070 6.616 1.00 93.62 78 ASP A O 1
ATOM 609 N N . LEU A 1 79 ? -19.826 3.249 8.048 1.00 93.25 79 LEU A N 1
ATOM 610 C CA . LEU A 1 79 ? -20.474 2.701 9.244 1.00 93.25 79 LEU A CA 1
ATOM 611 C C . LEU A 1 79 ? -21.960 3.079 9.331 1.00 93.25 79 LEU A C 1
ATOM 613 O O . LEU A 1 79 ? -22.754 2.328 9.904 1.00 93.25 79 LEU A O 1
ATOM 617 N N . TRP A 1 80 ? -22.340 4.244 8.805 1.00 93.62 80 TRP A N 1
ATOM 618 C CA . TRP A 1 80 ? -23.678 4.806 8.995 1.00 93.62 80 TRP A CA 1
ATOM 619 C C . TRP A 1 80 ? -24.626 4.486 7.850 1.00 93.62 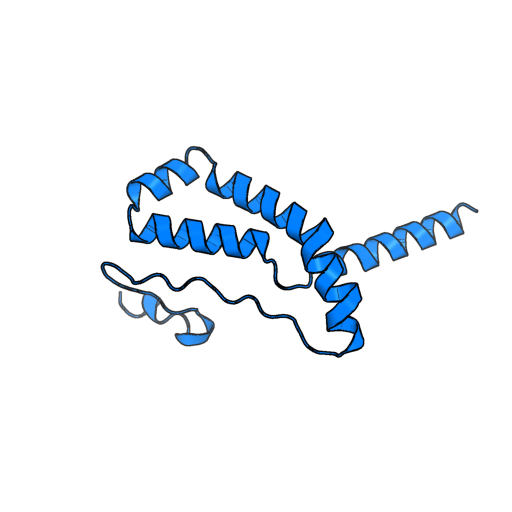80 TRP A C 1
ATOM 621 O O . TRP A 1 80 ? -25.825 4.324 8.087 1.00 93.62 80 TRP A O 1
ATOM 631 N N . ASP A 1 81 ? -24.113 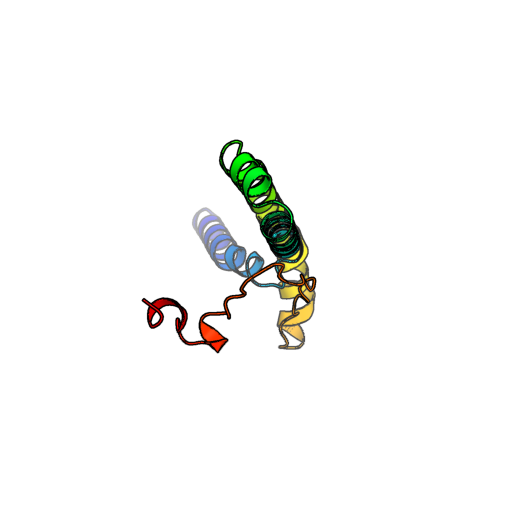4.395 6.625 1.00 93.94 81 ASP A N 1
ATOM 632 C CA . ASP A 1 81 ? -24.916 4.050 5.453 1.00 93.94 81 ASP A CA 1
ATOM 633 C C . ASP A 1 81 ? -24.865 2.549 5.100 1.00 93.94 81 ASP A C 1
ATOM 635 O O . ASP A 1 81 ? -25.696 2.069 4.320 1.00 93.94 81 ASP A O 1
ATOM 639 N N . GLY A 1 82 ? -23.939 1.804 5.718 1.00 93.62 82 GLY A N 1
ATOM 640 C CA . GLY A 1 82 ? -23.758 0.366 5.548 1.00 93.62 82 GLY A CA 1
ATOM 641 C C . GLY A 1 82 ? -23.131 -0.030 4.210 1.00 93.62 82 GLY A C 1
ATOM 642 O O . GLY A 1 82 ? -23.284 -1.183 3.795 1.00 93.62 82 GLY A O 1
ATOM 643 N N . LYS A 1 83 ? -22.471 0.895 3.507 1.00 94.44 83 LYS A N 1
ATOM 644 C CA . LYS A 1 83 ? -21.830 0.659 2.210 1.00 94.44 83 LYS A CA 1
ATOM 645 C C . LYS A 1 83 ? -20.338 0.923 2.325 1.00 94.44 83 LYS A C 1
ATOM 647 O O . LYS A 1 83 ? -19.927 1.915 2.893 1.00 94.44 83 LYS A O 1
ATOM 652 N N . GLY A 1 84 ? -19.524 0.033 1.765 1.00 92.31 84 GLY A N 1
ATOM 653 C CA . GLY A 1 84 ? -18.077 0.232 1.742 1.00 92.31 84 GLY A CA 1
ATOM 654 C C . GLY A 1 84 ? -17.661 1.192 0.633 1.00 92.31 84 GLY A C 1
ATOM 655 O O . GLY A 1 84 ? -18.044 0.993 -0.526 1.00 92.31 84 GLY A O 1
ATOM 656 N N . THR A 1 85 ? -16.832 2.176 0.967 1.00 94.81 85 THR A N 1
ATOM 657 C CA . THR A 1 85 ? -16.198 3.048 -0.020 1.00 94.81 85 THR A CA 1
ATOM 658 C C . THR A 1 85 ? -15.136 2.272 -0.805 1.00 94.81 85 THR A C 1
ATOM 660 O O . THR A 1 85 ? -14.194 1.702 -0.250 1.00 94.81 85 THR A O 1
ATOM 663 N N . GLY A 1 86 ? -15.296 2.222 -2.129 1.00 94.81 86 GLY A N 1
ATOM 664 C CA . GLY A 1 86 ? -14.365 1.554 -3.040 1.00 94.81 86 GLY A CA 1
ATOM 665 C C . GLY A 1 86 ? -13.260 2.487 -3.536 1.00 94.81 86 GLY A C 1
ATOM 666 O O . GLY A 1 86 ? -13.505 3.664 -3.787 1.00 94.81 86 GLY A O 1
ATOM 667 N N . PHE A 1 87 ? -12.056 1.949 -3.736 1.00 96.38 87 PHE A N 1
ATOM 668 C CA . PHE A 1 87 ? -10.989 2.637 -4.468 1.00 96.38 87 PHE A CA 1
ATOM 669 C C . PHE A 1 87 ? -11.025 2.226 -5.940 1.00 96.38 87 PHE A C 1
ATOM 671 O O . PHE A 1 87 ? -11.120 1.038 -6.254 1.00 96.38 87 PHE A O 1
ATOM 678 N N . GLN A 1 88 ? -10.937 3.205 -6.836 1.00 97.31 88 GLN A N 1
ATOM 679 C CA . GLN A 1 88 ? -10.797 2.964 -8.266 1.00 97.31 88 GLN A CA 1
ATOM 680 C C . GLN A 1 88 ? -9.311 2.968 -8.628 1.00 97.31 88 GLN A C 1
ATOM 682 O O . GLN A 1 88 ? -8.670 4.013 -8.554 1.00 97.31 88 GLN A O 1
ATOM 687 N N . HIS A 1 89 ? -8.792 1.807 -9.030 1.00 96.25 89 HIS A N 1
ATOM 688 C CA . HIS A 1 89 ? -7.405 1.662 -9.468 1.00 96.25 89 HIS A CA 1
ATOM 689 C C . HIS A 1 89 ? -7.137 2.378 -10.793 1.00 96.25 89 HIS A C 1
ATOM 691 O O . HIS A 1 89 ? -8.000 2.431 -11.677 1.00 96.25 89 HIS A O 1
ATOM 697 N N . TYR A 1 90 ? -5.918 2.892 -10.926 1.00 95.38 90 TYR A N 1
ATOM 698 C CA . TYR A 1 90 ? -5.387 3.396 -12.181 1.00 95.38 90 TYR A CA 1
ATOM 699 C C . TYR A 1 90 ? -5.173 2.244 -13.172 1.00 95.38 90 TYR A C 1
ATOM 701 O O . TYR A 1 90 ? -4.590 1.209 -12.846 1.00 95.38 90 TYR A O 1
ATOM 709 N N . GLU A 1 91 ? -5.673 2.413 -14.396 1.00 94.44 91 GLU A N 1
ATOM 710 C CA . GLU A 1 91 ? -5.566 1.392 -15.435 1.00 94.44 91 GLU A CA 1
ATOM 711 C C . GLU A 1 91 ? -4.192 1.465 -16.110 1.00 94.44 91 GLU A C 1
ATOM 713 O O . GLU A 1 91 ? -3.866 2.441 -16.785 1.00 94.44 91 GLU A O 1
ATOM 718 N N . VAL A 1 92 ? -3.396 0.407 -15.950 1.00 93.38 92 VAL A N 1
ATOM 719 C CA . VAL A 1 92 ? -2.074 0.267 -16.571 1.00 93.38 92 VAL A CA 1
ATOM 720 C C . VAL A 1 92 ? -2.175 -0.730 -17.723 1.00 93.38 92 VAL A C 1
ATOM 722 O O . VAL A 1 92 ? -2.599 -1.869 -17.532 1.00 93.38 92 VAL A O 1
ATOM 725 N N . THR A 1 93 ? -1.784 -0.311 -18.930 1.00 94.06 93 THR A N 1
ATOM 726 C CA . THR A 1 93 ? -1.764 -1.200 -20.103 1.00 94.06 93 THR A CA 1
ATOM 727 C C . THR A 1 93 ? -0.500 -2.064 -20.078 1.00 94.06 93 THR A C 1
ATOM 729 O O . THR A 1 93 ? 0.594 -1.503 -20.095 1.00 94.06 93 THR A O 1
ATOM 732 N N . PRO A 1 94 ? -0.603 -3.404 -20.076 1.00 92.12 94 PRO A N 1
ATOM 733 C CA . PRO A 1 94 ? 0.566 -4.277 -20.052 1.00 9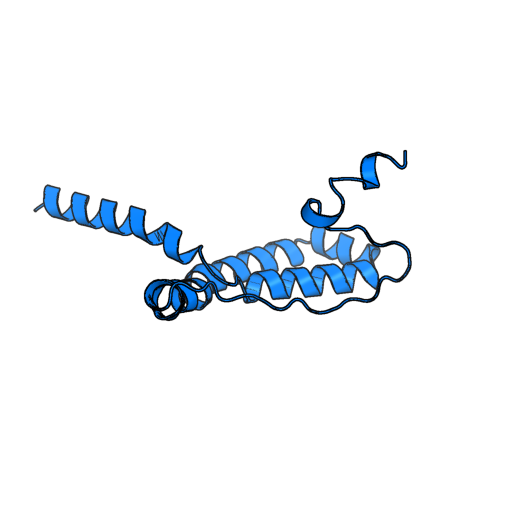2.12 94 PRO A CA 1
ATOM 734 C C . PRO A 1 94 ? 1.377 -4.177 -21.351 1.00 92.12 94 PRO A C 1
ATOM 736 O O . PRO A 1 94 ? 0.823 -4.072 -22.446 1.00 92.12 94 PRO A O 1
ATOM 739 N N . THR A 1 95 ? 2.702 -4.261 -21.229 1.00 91.81 95 THR A N 1
ATOM 740 C CA . THR A 1 95 ? 3.644 -4.251 -22.362 1.00 91.81 95 THR A CA 1
ATOM 741 C C . THR A 1 95 ? 3.933 -5.647 -22.929 1.00 91.81 95 THR A C 1
ATOM 743 O O . THR A 1 95 ? 4.358 -5.757 -24.078 1.00 91.81 95 THR A O 1
ATOM 746 N N . ASP A 1 96 ? 3.682 -6.705 -22.153 1.00 87.38 96 ASP A N 1
ATOM 747 C CA . ASP A 1 96 ? 3.851 -8.110 -22.547 1.00 87.38 96 ASP A CA 1
ATOM 748 C C . ASP A 1 96 ? 2.648 -8.953 -22.076 1.00 87.38 96 ASP A C 1
ATOM 750 O O . ASP A 1 96 ? 1.555 -8.856 -22.638 1.00 87.38 96 ASP A O 1
ATOM 754 N N . GLY A 1 97 ? 2.817 -9.757 -21.022 1.00 85.38 97 GLY A N 1
ATOM 755 C CA . GLY A 1 97 ? 1.750 -10.540 -20.403 1.00 85.38 97 GLY A CA 1
ATOM 756 C C . GLY A 1 97 ? 1.092 -9.827 -19.221 1.00 85.38 97 GLY A C 1
ATOM 757 O O . GLY A 1 97 ? 1.675 -8.942 -18.601 1.00 85.38 97 GLY A O 1
ATOM 758 N N . GLN A 1 98 ? -0.115 -10.270 -18.867 1.00 88.81 98 GLN A N 1
ATOM 759 C CA . GLN A 1 98 ? -0.812 -9.860 -17.646 1.00 88.81 98 GLN A CA 1
ATOM 760 C C . GLN A 1 98 ? -1.306 -11.085 -16.874 1.00 88.81 98 GLN A C 1
ATOM 762 O O . GLN A 1 98 ? -1.647 -12.111 -17.472 1.00 88.81 98 GLN A O 1
ATOM 767 N N . LEU A 1 99 ? -1.359 -10.962 -15.550 1.00 87.38 99 LEU A N 1
ATOM 768 C CA . LEU A 1 99 ? -1.934 -11.961 -14.653 1.00 87.38 99 LEU A CA 1
ATOM 769 C C . LEU A 1 99 ? -3.225 -11.416 -14.042 1.00 87.38 99 LEU A C 1
ATOM 771 O O . LEU A 1 99 ? -3.319 -10.224 -13.751 1.00 87.38 99 LEU A O 1
ATOM 775 N N . GLY A 1 100 ? -4.221 -12.284 -13.873 1.00 86.25 100 GLY A N 1
ATOM 776 C CA . GLY A 1 100 ? -5.440 -11.929 -13.163 1.00 86.25 100 GLY A CA 1
ATOM 777 C C . GLY A 1 100 ? -5.211 -11.898 -11.654 1.00 86.25 100 GLY A C 1
ATOM 778 O O . GLY A 1 100 ? -4.236 -12.435 -11.127 1.00 86.25 100 GLY A O 1
ATOM 779 N N . SER A 1 101 ? -6.145 -11.277 -10.936 1.00 86.50 101 SER A N 1
ATOM 780 C CA . SER A 1 101 ? -6.278 -11.525 -9.500 1.00 86.50 101 SER A CA 1
ATOM 781 C C . SER A 1 101 ? -6.617 -12.998 -9.272 1.00 86.50 101 SER A C 1
ATOM 783 O O . SER A 1 101 ? -7.388 -13.573 -10.038 1.00 86.50 101 SER A O 1
ATOM 785 N N . LEU A 1 102 ? -6.149 -13.575 -8.163 1.00 88.50 102 LEU A N 1
ATOM 786 C CA . LEU A 1 102 ? -6.510 -14.939 -7.759 1.00 88.50 102 LEU A CA 1
ATOM 787 C C . LEU A 1 102 ? -8.024 -15.141 -7.616 1.00 88.50 102 LEU A C 1
ATOM 789 O O . LEU A 1 102 ? -8.504 -16.255 -7.764 1.00 88.50 102 LEU A O 1
ATOM 793 N N . LEU A 1 103 ? -8.780 -14.073 -7.342 1.00 87.00 103 LEU A N 1
ATOM 794 C CA . LEU A 1 103 ? -10.246 -14.116 -7.288 1.00 87.00 103 LEU A CA 1
ATOM 795 C C . LEU A 1 103 ? -10.903 -14.139 -8.678 1.00 87.00 103 LEU A C 1
ATOM 797 O O . LEU A 1 103 ? -12.105 -14.360 -8.784 1.00 87.00 103 LEU A O 1
ATOM 801 N N . ILE A 1 104 ? -10.133 -13.841 -9.724 1.00 87.69 104 ILE A N 1
ATOM 802 C CA . ILE A 1 104 ? -10.565 -13.839 -11.123 1.00 87.69 104 ILE A CA 1
ATOM 803 C C . ILE A 1 104 ? -10.152 -15.145 -11.801 1.00 87.69 104 ILE A C 1
ATOM 805 O O . ILE A 1 104 ? -10.933 -15.694 -12.574 1.00 87.69 104 ILE A O 1
ATOM 809 N N . ASP A 1 105 ? -8.929 -15.619 -11.552 1.00 85.06 105 ASP A N 1
ATOM 810 C CA . ASP A 1 105 ? -8.318 -16.699 -12.330 1.00 85.06 105 ASP A CA 1
ATOM 811 C C . ASP A 1 105 ? -7.918 -17.944 -11.522 1.00 85.06 105 ASP A C 1
ATOM 813 O O . ASP A 1 105 ? -7.305 -18.850 -12.092 1.00 85.06 105 ASP A O 1
ATOM 817 N N . ASP A 1 106 ? -8.257 -18.007 -10.228 1.00 85.12 106 ASP A N 1
ATOM 818 C CA . ASP A 1 106 ? -7.998 -19.137 -9.322 1.00 85.12 106 ASP A CA 1
ATOM 819 C C . ASP A 1 106 ? -6.542 -19.652 -9.375 1.00 85.12 106 ASP A C 1
ATOM 821 O O . ASP A 1 106 ? -6.280 -20.857 -9.363 1.00 85.12 106 ASP A O 1
ATOM 825 N N . ALA A 1 107 ? -5.564 -18.738 -9.441 1.00 81.94 107 ALA A N 1
ATOM 826 C CA . ALA A 1 107 ? -4.136 -19.061 -9.569 1.00 81.94 107 ALA A CA 1
ATOM 827 C C . ALA A 1 107 ? -3.773 -19.808 -10.868 1.00 81.94 107 ALA A C 1
ATOM 829 O O . ALA A 1 107 ? -2.774 -20.533 -10.924 1.00 81.94 107 ALA A O 1
ATOM 830 N N . GLY A 1 108 ? -4.540 -19.607 -11.942 1.00 78.19 108 GLY A N 1
ATOM 831 C CA . GLY A 1 108 ? -4.348 -20.260 -13.238 1.00 78.19 108 GLY A CA 1
ATOM 832 C C . GLY A 1 108 ? -2.982 -20.021 -13.894 1.00 78.19 108 GLY A C 1
ATOM 833 O O . GLY A 1 108 ? -2.619 -20.723 -14.833 1.00 78.19 108 GLY A O 1
ATOM 834 N N . PHE A 1 109 ? -2.173 -19.081 -13.405 1.00 77.25 109 PHE A N 1
ATOM 835 C CA . PHE A 1 109 ? -0.790 -18.921 -13.857 1.00 77.25 109 PHE A CA 1
ATOM 836 C C . PHE A 1 109 ? 0.121 -20.093 -13.442 1.00 77.25 109 PHE A C 1
ATOM 838 O O . PHE A 1 109 ? 1.079 -20.391 -14.151 1.00 77.25 109 PHE A O 1
ATOM 845 N N . LEU A 1 110 ? -0.192 -20.795 -12.343 1.00 71.69 110 LEU A N 1
ATOM 846 C CA . LEU A 1 110 ? 0.561 -21.970 -11.883 1.00 71.69 110 LEU A CA 1
ATOM 847 C C . LEU A 1 110 ? 0.340 -23.204 -12.768 1.00 71.69 110 LEU A C 1
ATOM 849 O O . LEU A 1 110 ? 1.177 -24.100 -12.785 1.00 71.69 110 LEU A O 1
ATOM 853 N N . SER A 1 111 ? -0.772 -23.264 -13.505 1.00 70.56 111 SER A N 1
ATOM 854 C CA . SER A 1 111 ? -1.099 -24.401 -14.375 1.00 70.56 111 SER A CA 1
ATOM 855 C C . SER A 1 111 ? -0.455 -24.318 -15.763 1.00 70.56 111 SER A C 1
ATOM 857 O O . SER A 1 111 ? -0.570 -25.260 -16.543 1.00 70.56 111 SER A O 1
ATOM 859 N N . LYS A 1 112 ? 0.233 -23.211 -16.077 1.00 59.12 112 LYS A N 1
ATOM 860 C CA . LYS A 1 112 ? 0.930 -22.982 -17.354 1.00 59.12 112 LYS A CA 1
ATOM 861 C C . LYS A 1 112 ? 2.419 -23.386 -17.336 1.00 59.12 112 LYS A C 1
ATOM 863 O O . LYS A 1 112 ? 3.152 -22.948 -18.221 1.00 59.12 112 LYS A O 1
ATOM 868 N N . GLN A 1 113 ? 2.864 -24.179 -16.353 1.00 47.91 113 GLN A N 1
ATOM 869 C CA . GLN A 1 113 ? 4.236 -24.717 -16.268 1.00 47.91 113 GLN A CA 1
ATOM 870 C C . GLN A 1 113 ? 4.383 -26.084 -16.937 1.00 47.91 113 GLN A C 1
ATOM 872 O O . GLN A 1 113 ? 3.502 -26.946 -16.724 1.00 47.91 113 GLN A O 1
#

Mean predicted aligned error: 5.26 Å

Solvent-accessible surface area (backbone atoms only — not comparable to full-atom values): 6486 Å² total; per-residue (Å²): 107,73,70,56,55,50,50,52,52,52,52,51,62,68,50,54,63,54,20,72,37,56,45,38,58,50,28,51,51,46,51,42,52,52,49,47,38,36,59,77,36,49,68,60,40,51,48,33,56,74,51,52,54,55,59,51,49,36,53,55,22,44,51,48,13,35,73,46,52,5,33,44,45,26,75,72,42,24,70,79,77,73,48,82,65,78,64,85,79,74,88,70,82,67,82,78,80,86,80,73,55,57,94,75,45,74,55,54,76,72,75,76,115

Foldseek 3Di:
DVVVVVVVVVVVVVCLCQLLAAQLQQLLVLVLVLVQCCQVPVPVSVVCVVVVVSVVSNVVSSVCSSVPVSCCQRPPPCVVVVDGDHDDHDDHDHPDDDDDDCVVCVPCVVVVD

Sequence (113 aa):
MKKILLLVAVMAALLLPSCAAGPHQLQRTVDDWDHELYVDSPLLNGVLYVIPVIPIAKYAAAIGDFLIVDAYSFWIEDLWDGKGTGFQHYEVTPTDGQLGSLLIDDAGFLSKQ

Radius of gyration: 19.03 Å; Cα contacts (8 Å, |Δi|>4): 99; chains: 1; bounding box: 42×35×62 Å

pLDDT: mean 91.95, std 8.18, range [47.91, 98.44]